Protein AF-A0A517ZEY1-F1 (afdb_monomer)

Sequence (93 aa):
MDLPDLSTITGSDLTDEQIRGILAQIDLDITNLVRDGKLSALKYGLAGSPGQHSDRAANLHALLAARDHYQKLLSSRPAWETSQAEMDRGRAS

Secondary structure (DSSP, 8-state):
-PPPPGGG--PPPPPHHHHHHHHHHHHHHHHHHHHHHHHHHHHT-S---HHHHHHHHHHHHHHHHHHHHHHHHHHTS----SSSSSSTTSS--

Organism: NCBI:txid2528026

Radius of gyration: 22.37 Å; Cα contacts (8 Å, |Δi|>4): 22; chains: 1; bounding box: 69×31×52 Å

Mean predicted aligned error: 13.48 Å

Foldseek 3Di:
DDDDDCPPPDDPDDDLVRLVVLLVVLVVVLVVLVVVVVVCCVVCVDDDDPVVVVVSVVVNVVSVVSNVVSVVVSVPDPPPDDDPVPPVVPPDD

pLDDT: mean 74.69, std 18.26, range [43.66, 97.31]

Solvent-accessible surface area (backbone atoms only — not comparable to full-atom values): 5958 Å² total; per-residue (Å²): 131,85,78,82,78,67,92,73,75,74,75,79,79,79,49,74,66,54,50,52,51,51,47,54,51,45,56,50,51,53,50,50,54,53,50,52,49,52,52,46,47,70,76,40,77,68,78,72,62,75,70,61,58,54,54,49,54,53,50,51,52,52,48,53,52,51,43,52,52,51,51,50,56,60,70,68,50,81,87,83,84,80,83,75,85,71,70,78,78,77,78,84,132

Nearest PDB structures (foldseek):
  6v7m-assembly1_B  TM=7.982E-01  e=3.372E+00  Homo sapiens
  7f6j-assembly1_C  TM=4.447E-01  e=4.329E+00  Homo sapiens
  6inr-assembly1_A  TM=3.849E-01  e=5.916E+00  Candidatus Phytoplasma australasiaticum subsp. taiwanense

Structure (mmCIF, N/CA/C/O backbone):
data_AF-A0A517ZEY1-F1
#
_entry.id   AF-A0A517ZEY1-F1
#
loop_
_atom_site.group_PDB
_atom_site.id
_atom_site.type_symbol
_atom_site.label_atom_id
_atom_site.label_alt_id
_atom_site.label_comp_id
_atom_site.label_asym_id
_atom_site.label_entity_id
_atom_site.label_seq_id
_atom_site.pdbx_PDB_ins_code
_atom_site.Cartn_x
_atom_site.Cartn_y
_atom_site.Cartn_z
_atom_site.occupancy
_atom_site.B_iso_or_equiv
_atom_site.auth_seq_id
_atom_site.auth_comp_id
_atom_site.auth_asym_id
_atom_site.auth_atom_id
_atom_site.pdbx_PDB_model_num
ATOM 1 N N . MET A 1 1 ? 19.561 19.253 25.984 1.00 51.59 1 MET A N 1
ATOM 2 C CA . MET A 1 1 ? 18.132 19.124 25.644 1.00 51.59 1 MET A CA 1
ATOM 3 C C . MET A 1 1 ? 17.815 17.646 25.686 1.00 51.59 1 MET A C 1
ATOM 5 O O . MET A 1 1 ? 18.430 16.920 24.915 1.00 51.59 1 MET A O 1
ATOM 9 N N . ASP A 1 2 ? 16.951 17.214 26.601 1.00 63.94 2 ASP A N 1
ATOM 10 C CA . ASP A 1 2 ? 16.409 15.851 26.586 1.00 63.94 2 ASP A CA 1
ATOM 11 C C . ASP A 1 2 ? 15.434 15.708 25.415 1.00 63.94 2 ASP A C 1
ATOM 13 O O . ASP A 1 2 ? 14.606 16.595 25.186 1.00 63.94 2 ASP A O 1
ATOM 17 N N . LEU A 1 3 ? 15.560 14.622 24.647 1.00 62.84 3 LEU A N 1
ATOM 18 C CA . LEU A 1 3 ? 14.557 14.264 23.646 1.00 62.84 3 LEU A CA 1
ATOM 19 C C . LEU A 1 3 ? 13.253 13.886 24.368 1.00 62.84 3 LEU A C 1
ATOM 21 O O . LEU A 1 3 ? 13.316 13.200 25.389 1.00 62.84 3 LEU A O 1
ATOM 25 N N . PRO A 1 4 ? 12.079 14.293 23.854 1.00 62.78 4 PRO A N 1
ATOM 26 C CA . PRO A 1 4 ? 10.809 13.890 24.437 1.00 62.78 4 PRO A CA 1
ATOM 27 C C . PRO A 1 4 ? 10.666 12.366 24.383 1.00 62.78 4 PRO A C 1
ATOM 29 O O . PRO A 1 4 ? 10.840 11.748 23.332 1.00 62.78 4 PRO A O 1
ATOM 32 N N . ASP A 1 5 ? 10.358 11.782 25.538 1.00 63.25 5 ASP A N 1
ATOM 33 C CA . ASP A 1 5 ? 10.085 10.360 25.690 1.00 63.25 5 ASP A CA 1
ATOM 34 C C . ASP A 1 5 ? 8.818 9.979 24.905 1.00 63.25 5 ASP A C 1
ATOM 36 O O . ASP A 1 5 ? 7.718 10.468 25.172 1.00 63.25 5 ASP A O 1
ATOM 40 N N . LEU A 1 6 ? 8.989 9.110 23.906 1.00 66.94 6 LEU A N 1
ATOM 41 C CA . LEU A 1 6 ? 7.920 8.627 23.028 1.00 66.94 6 LEU A CA 1
ATOM 42 C C . LEU A 1 6 ? 7.126 7.471 23.659 1.00 66.94 6 LEU A C 1
ATOM 44 O O . LEU A 1 6 ? 6.201 6.965 23.025 1.00 66.94 6 LEU A O 1
ATOM 48 N N . SER A 1 7 ? 7.439 7.073 24.902 1.00 63.31 7 SER A N 1
ATOM 49 C CA . SER A 1 7 ? 6.737 6.016 25.650 1.00 63.31 7 SER A CA 1
ATOM 50 C C . SER A 1 7 ? 5.237 6.277 25.854 1.00 63.31 7 SER A C 1
ATOM 52 O O . SER A 1 7 ? 4.492 5.365 26.209 1.00 63.31 7 SER A O 1
ATOM 54 N N . THR A 1 8 ? 4.782 7.508 25.604 1.00 54.31 8 THR A N 1
ATOM 55 C CA . THR A 1 8 ? 3.392 7.949 25.783 1.00 54.31 8 THR A CA 1
ATOM 56 C C . THR A 1 8 ? 2.633 8.182 24.476 1.00 54.31 8 THR A C 1
ATOM 58 O O . THR A 1 8 ? 1.433 8.463 24.519 1.00 54.31 8 THR A O 1
ATOM 61 N N . ILE A 1 9 ? 3.271 8.030 23.306 1.00 51.28 9 ILE A N 1
ATOM 62 C CA . ILE A 1 9 ? 2.564 8.119 22.022 1.00 51.28 9 ILE A CA 1
ATOM 63 C C . ILE A 1 9 ? 1.819 6.806 21.791 1.00 51.28 9 ILE A C 1
ATOM 65 O O . ILE A 1 9 ? 2.303 5.880 21.147 1.00 51.28 9 ILE A O 1
ATOM 69 N N . THR A 1 10 ? 0.613 6.735 22.340 1.00 55.97 10 THR A N 1
ATOM 70 C CA . THR A 1 10 ? -0.373 5.722 21.975 1.00 55.97 10 THR A CA 1
ATOM 71 C C . THR A 1 10 ? -1.286 6.342 20.924 1.00 55.97 10 THR A C 1
ATOM 73 O O . THR A 1 10 ? -2.091 7.227 21.204 1.00 55.97 10 THR A O 1
ATOM 76 N N . GLY A 1 11 ? -1.095 5.949 19.665 1.00 63.28 11 GLY A N 1
ATOM 77 C CA . GLY A 1 11 ? -2.113 6.174 18.644 1.00 63.28 11 GLY A CA 1
ATOM 78 C C . GLY A 1 11 ? -3.291 5.242 18.909 1.00 63.28 11 GLY A C 1
ATOM 79 O O . GLY A 1 11 ? -3.090 4.125 19.383 1.00 63.28 11 GLY A O 1
ATOM 80 N N . SER A 1 12 ? -4.512 5.685 18.618 1.00 74.12 12 SER A N 1
ATOM 81 C CA . SER A 1 12 ? -5.660 4.778 18.604 1.00 74.12 12 SER A CA 1
ATOM 82 C C . SER A 1 12 ? -5.423 3.668 17.583 1.00 74.12 12 SER A C 1
ATOM 84 O O . SER A 1 12 ? -4.921 3.938 16.487 1.00 74.12 12 SER A O 1
ATOM 86 N N . ASP A 1 13 ? -5.817 2.441 17.920 1.00 83.12 13 ASP A N 1
ATOM 87 C CA . ASP A 1 13 ? -5.818 1.347 16.954 1.00 83.12 13 ASP A CA 1
ATOM 88 C C . ASP A 1 13 ? -6.641 1.735 15.719 1.00 83.12 13 ASP A C 1
ATOM 90 O O . ASP A 1 13 ? -7.690 2.381 15.817 1.00 83.12 13 ASP A O 1
ATOM 94 N N . LEU A 1 14 ? -6.171 1.322 14.541 1.00 85.81 14 LEU A N 1
ATOM 95 C CA . LEU A 1 14 ? -6.894 1.552 13.293 1.00 85.81 14 LEU A CA 1
ATOM 96 C C . LEU A 1 14 ? -8.266 0.876 13.349 1.00 85.81 14 LEU A C 1
ATOM 98 O O . LEU A 1 14 ? -8.380 -0.263 13.799 1.00 85.81 14 LEU A O 1
ATOM 102 N N . THR A 1 15 ? -9.307 1.520 12.838 1.00 91.12 15 THR A N 1
ATOM 103 C CA . THR A 1 15 ? -10.614 0.876 12.647 1.00 91.12 15 THR A CA 1
ATOM 104 C C . THR A 1 15 ? -10.583 -0.078 11.450 1.00 91.12 15 THR A C 1
ATOM 106 O O . THR A 1 15 ? -9.711 0.019 10.584 1.00 91.12 15 THR A O 1
ATOM 109 N N . ASP A 1 16 ? -11.544 -1.001 11.366 1.00 91.69 16 ASP A N 1
ATOM 110 C CA . ASP A 1 16 ? -11.671 -1.910 10.214 1.00 91.69 16 ASP A CA 1
ATOM 111 C C . ASP A 1 16 ? -11.792 -1.135 8.901 1.00 91.69 16 ASP A C 1
ATOM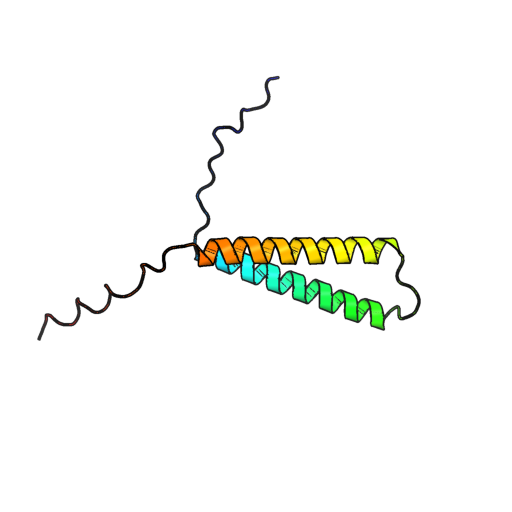 113 O O . ASP A 1 16 ? -11.174 -1.493 7.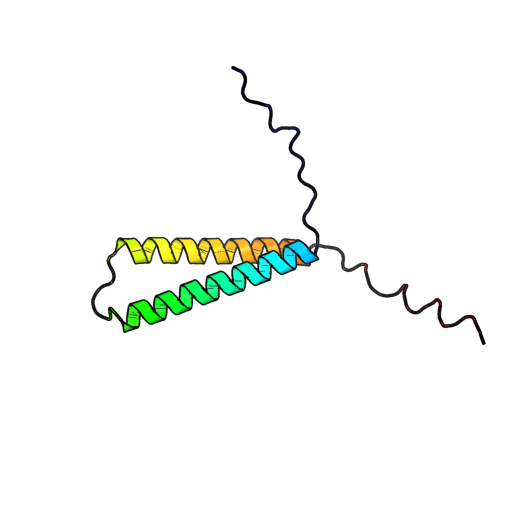899 1.00 91.69 16 ASP A O 1
ATOM 117 N N . GLU A 1 17 ? -12.546 -0.037 8.925 1.00 91.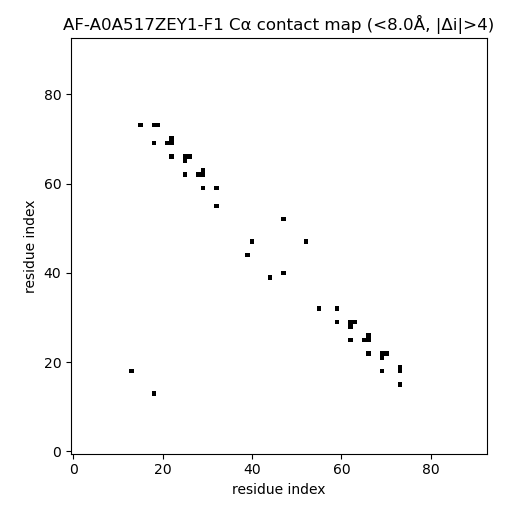75 17 GLU A N 1
ATOM 118 C CA . GLU A 1 17 ? -12.751 0.826 7.766 1.00 91.75 17 GLU A CA 1
ATOM 119 C C . GLU A 1 17 ? -11.449 1.508 7.330 1.00 91.75 17 GLU A C 1
ATOM 121 O O . GLU A 1 17 ? -11.130 1.554 6.142 1.00 91.75 17 GLU A O 1
ATOM 126 N N . GLN A 1 18 ? -10.637 1.963 8.289 1.00 92.31 18 GLN A N 1
ATOM 127 C CA . GLN A 1 18 ? -9.318 2.523 8.000 1.00 92.31 18 GLN A CA 1
ATOM 128 C C . GLN A 1 18 ? -8.377 1.470 7.409 1.00 92.31 18 GLN A C 1
ATOM 130 O O . GLN A 1 18 ? -7.673 1.761 6.444 1.00 92.31 18 GLN A O 1
ATOM 135 N N . ILE A 1 19 ? -8.391 0.236 7.925 1.00 93.19 19 ILE A N 1
ATOM 136 C CA . ILE A 1 19 ? -7.570 -0.853 7.377 1.00 93.19 19 ILE A CA 1
ATOM 137 C C . ILE A 1 19 ? -8.006 -1.211 5.953 1.00 93.19 19 ILE A C 1
ATOM 139 O O . ILE A 1 19 ? -7.154 -1.378 5.081 1.00 93.19 19 ILE A O 1
ATOM 143 N N . ARG A 1 20 ? -9.315 -1.281 5.680 1.00 94.81 20 ARG A N 1
ATOM 144 C CA . ARG A 1 20 ? -9.837 -1.492 4.318 1.00 94.81 20 ARG A CA 1
ATOM 145 C C . ARG A 1 20 ? -9.418 -0.368 3.373 1.00 94.81 20 ARG A C 1
ATOM 147 O O . ARG A 1 20 ? -9.007 -0.651 2.250 1.00 94.81 20 ARG A O 1
ATOM 154 N N . GLY A 1 21 ? -9.462 0.884 3.832 1.00 94.94 21 GLY A N 1
ATOM 155 C CA . GLY A 1 21 ? -8.979 2.037 3.070 1.00 94.94 21 GLY A CA 1
ATOM 156 C C . GLY A 1 21 ? -7.487 1.943 2.740 1.00 94.94 21 GLY A C 1
ATOM 157 O O . GLY A 1 21 ? -7.093 2.155 1.595 1.00 94.94 21 GLY A O 1
ATOM 158 N N . ILE A 1 22 ? -6.663 1.547 3.714 1.00 94.94 22 ILE A N 1
ATOM 159 C CA . ILE A 1 22 ? -5.225 1.315 3.512 1.00 94.94 22 ILE A CA 1
ATOM 1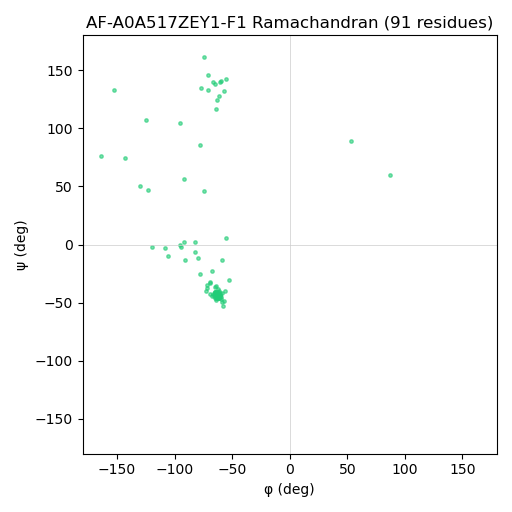60 C C . ILE A 1 22 ? -4.989 0.203 2.483 1.00 94.94 22 ILE A C 1
ATOM 162 O O . ILE A 1 22 ? -4.184 0.378 1.571 1.00 94.94 22 ILE A O 1
ATOM 166 N N . LEU A 1 23 ? -5.708 -0.919 2.582 1.00 96.56 23 LEU A N 1
ATOM 167 C CA . LEU A 1 23 ? -5.602 -2.018 1.617 1.00 96.56 23 LEU A CA 1
ATOM 168 C C . LEU A 1 23 ? -5.955 -1.567 0.194 1.00 96.56 23 LEU A C 1
ATOM 170 O O . LEU A 1 23 ? -5.207 -1.859 -0.737 1.00 96.56 23 LEU A O 1
ATOM 174 N N . ALA A 1 24 ? -7.040 -0.805 0.032 1.00 96.12 24 ALA A N 1
ATOM 175 C CA . ALA A 1 24 ? -7.441 -0.269 -1.267 1.00 96.12 24 ALA A CA 1
ATOM 176 C C . ALA A 1 24 ? -6.378 0.671 -1.862 1.00 96.12 24 ALA A C 1
ATOM 178 O O . ALA A 1 24 ? -6.099 0.608 -3.061 1.00 96.12 24 ALA A O 1
ATOM 179 N N . GLN A 1 25 ? -5.753 1.509 -1.030 1.00 95.25 25 GLN A N 1
ATOM 180 C CA . GLN A 1 25 ? -4.673 2.391 -1.470 1.00 95.25 25 GLN A CA 1
ATOM 181 C C . GLN A 1 25 ? -3.434 1.598 -1.907 1.00 95.25 25 GLN A C 1
ATOM 183 O O . GLN A 1 25 ? -2.880 1.869 -2.969 1.00 95.25 25 GLN A O 1
ATOM 188 N N . ILE A 1 26 ? -3.036 0.575 -1.144 1.00 95.31 26 ILE A N 1
ATOM 189 C CA . ILE A 1 26 ? -1.901 -0.288 -1.503 1.00 95.31 26 ILE A CA 1
ATOM 190 C C . ILE A 1 26 ? -2.164 -1.017 -2.829 1.00 95.31 26 ILE A C 1
ATOM 192 O O . ILE A 1 26 ? -1.281 -1.076 -3.687 1.00 95.31 26 ILE A O 1
ATOM 196 N N . ASP A 1 27 ? -3.374 -1.543 -3.031 1.00 97.06 27 ASP A N 1
ATOM 197 C CA . ASP A 1 27 ? -3.752 -2.225 -4.274 1.00 97.06 27 ASP A CA 1
ATOM 198 C C . ASP A 1 27 ? -3.692 -1.274 -5.488 1.00 97.06 27 ASP A C 1
ATOM 200 O O . ASP A 1 27 ? -3.232 -1.655 -6.576 1.00 97.06 27 ASP A O 1
ATOM 204 N N . LEU A 1 28 ? -4.094 -0.012 -5.301 1.00 97.06 28 LEU A N 1
ATOM 205 C CA . LEU A 1 28 ? -3.965 1.030 -6.317 1.00 97.06 28 LEU A CA 1
ATOM 206 C C . LEU A 1 28 ? -2.493 1.342 -6.625 1.00 97.06 28 LEU A C 1
ATOM 208 O O . LEU A 1 28 ? -2.112 1.394 -7.797 1.00 97.06 28 LEU A O 1
ATOM 212 N N . ASP A 1 29 ? -1.657 1.493 -5.602 1.00 93.25 29 ASP A N 1
ATOM 213 C CA . ASP A 1 29 ? -0.238 1.824 -5.759 1.00 93.25 29 ASP A CA 1
ATOM 214 C C . ASP A 1 29 ? 0.535 0.700 -6.461 1.00 93.25 29 ASP A C 1
ATOM 216 O O . ASP A 1 29 ? 1.323 0.962 -7.375 1.00 93.25 29 ASP A O 1
ATOM 220 N N . ILE A 1 30 ? 0.250 -0.565 -6.128 1.00 93.50 30 ILE A N 1
ATOM 221 C CA . ILE A 1 30 ? 0.791 -1.732 -6.842 1.00 93.50 30 ILE A CA 1
ATOM 222 C C . ILE A 1 30 ? 0.377 -1.690 -8.317 1.00 93.50 30 ILE A C 1
ATOM 224 O O . ILE A 1 30 ? 1.209 -1.881 -9.211 1.00 93.50 30 ILE A O 1
ATOM 228 N N . THR A 1 31 ? -0.903 -1.423 -8.590 1.00 94.06 31 THR A N 1
ATOM 229 C CA . THR A 1 31 ? -1.428 -1.351 -9.960 1.00 94.06 31 THR A CA 1
ATOM 230 C C . THR A 1 31 ? -0.731 -0.254 -10.765 1.00 94.06 31 THR A C 1
ATOM 232 O O . THR A 1 31 ? -0.339 -0.489 -11.914 1.00 94.06 31 THR A O 1
ATOM 235 N N . ASN A 1 32 ? -0.524 0.917 -10.160 1.00 91.12 32 ASN A N 1
ATOM 236 C CA . ASN A 1 32 ? 0.182 2.037 -10.774 1.00 91.12 32 ASN A CA 1
ATOM 237 C C . ASN A 1 32 ? 1.647 1.686 -11.052 1.00 91.12 32 ASN A C 1
ATOM 239 O O . ASN A 1 32 ? 2.097 1.820 -12.189 1.00 91.12 32 ASN A O 1
ATOM 243 N N . LEU A 1 33 ? 2.357 1.114 -10.077 1.00 88.81 33 LEU A N 1
ATOM 244 C CA . LEU A 1 33 ? 3.759 0.717 -10.226 1.00 88.81 33 LEU A CA 1
ATOM 245 C C . LEU A 1 33 ? 3.962 -0.289 -11.371 1.00 88.81 33 LEU A C 1
ATOM 247 O O . LEU A 1 33 ? 4.903 -0.179 -12.164 1.00 88.81 33 LEU A O 1
ATOM 251 N N . VAL A 1 34 ? 3.060 -1.268 -11.489 1.00 88.75 34 VAL A N 1
ATOM 252 C CA . VAL A 1 34 ? 3.090 -2.268 -12.565 1.00 88.75 34 VAL A CA 1
ATOM 253 C C . VAL A 1 34 ? 2.746 -1.638 -13.915 1.00 88.75 34 VAL A C 1
ATOM 255 O O . VAL A 1 34 ? 3.399 -1.946 -14.918 1.00 88.75 34 VAL A O 1
ATOM 258 N N . ARG A 1 35 ? 1.738 -0.760 -13.972 1.00 86.69 35 ARG A N 1
ATOM 259 C CA . ARG A 1 35 ? 1.354 -0.053 -15.203 1.00 86.69 35 ARG A CA 1
ATOM 260 C C . ARG A 1 35 ? 2.491 0.833 -15.703 1.00 86.69 35 ARG A C 1
ATOM 262 O O . ARG A 1 35 ? 2.834 0.749 -16.881 1.00 86.69 35 ARG A O 1
ATOM 269 N N . ASP A 1 36 ? 3.116 1.600 -14.822 1.00 82.25 36 ASP A N 1
ATOM 270 C CA . ASP A 1 36 ? 4.244 2.469 -15.155 1.00 82.25 36 ASP A CA 1
ATOM 271 C C . ASP A 1 36 ? 5.461 1.664 -15.593 1.00 82.25 36 ASP A C 1
ATOM 273 O O . ASP A 1 36 ? 6.156 2.043 -16.539 1.00 82.25 36 ASP A O 1
ATOM 277 N N . GLY A 1 37 ? 5.685 0.501 -14.976 1.00 76.31 37 GLY A N 1
ATOM 278 C CA . GLY A 1 37 ? 6.706 -0.440 -15.413 1.00 76.31 37 GLY A CA 1
ATOM 279 C C . GLY A 1 37 ? 6.473 -0.952 -16.833 1.00 76.31 37 GLY A C 1
ATOM 280 O O . GLY A 1 37 ? 7.401 -0.936 -17.642 1.00 76.31 37 GLY A O 1
ATOM 281 N N . LYS A 1 38 ? 5.235 -1.337 -17.165 1.00 75.31 38 LYS A N 1
ATOM 282 C CA . LYS A 1 38 ? 4.852 -1.757 -18.523 1.00 75.31 38 LYS A CA 1
ATOM 283 C C . LYS A 1 38 ? 4.995 -0.616 -19.532 1.00 75.31 38 LYS A C 1
ATOM 285 O O . LYS A 1 38 ? 5.579 -0.817 -20.592 1.00 75.31 38 LYS A O 1
ATOM 290 N N . LEU A 1 39 ? 4.514 0.584 -19.199 1.00 67.44 39 LEU A N 1
ATOM 291 C CA . LEU A 1 39 ? 4.631 1.764 -20.061 1.00 67.44 39 LEU A CA 1
ATOM 292 C C . LEU A 1 39 ? 6.093 2.153 -20.295 1.00 67.44 39 LEU A C 1
ATOM 294 O O . LEU A 1 39 ? 6.465 2.468 -21.421 1.00 67.44 39 LEU A O 1
ATOM 298 N N . SER A 1 40 ? 6.930 2.091 -19.260 1.00 65.69 40 SER A N 1
ATOM 299 C CA . SER A 1 40 ? 8.366 2.360 -19.370 1.00 65.69 40 SER A CA 1
ATOM 300 C C . SER A 1 40 ? 9.077 1.311 -20.220 1.00 65.69 40 SER A C 1
ATOM 302 O O . SER A 1 40 ? 9.878 1.676 -21.069 1.00 65.69 40 SER A O 1
ATOM 304 N N . ALA A 1 41 ? 8.759 0.025 -20.050 1.00 65.56 41 ALA A N 1
ATOM 305 C CA . ALA A 1 41 ? 9.335 -1.049 -20.860 1.00 65.56 41 ALA A CA 1
ATOM 306 C C . ALA A 1 41 ? 8.954 -0.934 -22.347 1.00 65.56 41 ALA A C 1
ATOM 308 O O . ALA A 1 41 ? 9.778 -1.207 -23.212 1.00 65.56 41 ALA A O 1
ATOM 309 N N . LEU A 1 42 ? 7.730 -0.486 -22.648 1.00 63.38 42 LEU A N 1
ATOM 310 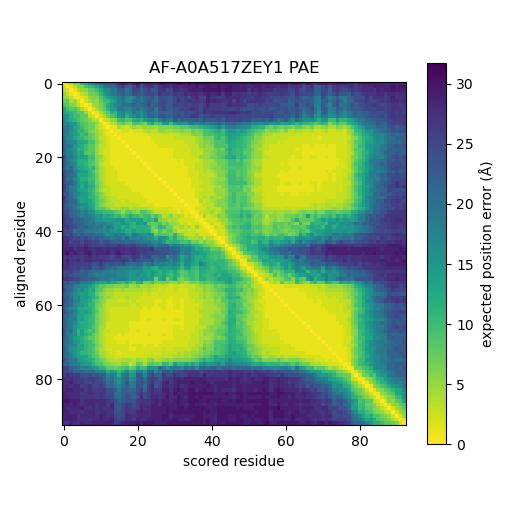C CA . LEU A 1 42 ? 7.292 -0.214 -24.020 1.00 63.38 42 LEU A CA 1
ATOM 311 C C . LEU A 1 42 ? 7.939 1.056 -24.602 1.00 63.38 42 LEU A C 1
ATOM 313 O O . LEU A 1 42 ? 8.318 1.058 -25.769 1.00 63.38 42 LEU A O 1
ATOM 317 N N . LYS A 1 43 ? 8.085 2.128 -23.806 1.00 60.28 43 LYS A N 1
ATOM 318 C CA . LYS A 1 43 ? 8.712 3.398 -24.231 1.00 60.28 43 LYS A CA 1
ATOM 319 C C . LYS A 1 43 ? 10.230 3.297 -24.402 1.00 60.28 43 LYS A C 1
ATOM 321 O O . LYS A 1 43 ? 10.783 3.939 -25.287 1.00 60.28 43 LYS A O 1
ATOM 326 N N . TYR A 1 44 ? 10.887 2.503 -23.563 1.00 55.12 44 TYR A N 1
ATOM 327 C CA . TYR A 1 44 ? 12.339 2.351 -23.494 1.00 55.12 44 TYR A CA 1
ATOM 328 C C . TYR A 1 44 ? 12.750 0.890 -23.687 1.00 55.12 44 TYR A C 1
ATOM 330 O O . TYR A 1 44 ? 13.578 0.383 -22.937 1.00 55.12 44 TYR A O 1
ATOM 338 N N . GLY A 1 45 ? 12.202 0.196 -24.692 1.00 52.53 45 GLY A N 1
ATOM 339 C CA . GLY A 1 45 ? 12.541 -1.200 -25.032 1.00 52.53 45 GLY A CA 1
ATOM 340 C C . GLY A 1 45 ? 14.033 -1.491 -25.295 1.00 52.53 45 GLY A C 1
ATOM 341 O O . GLY A 1 45 ? 14.386 -2.608 -25.659 1.00 52.53 45 GLY A O 1
ATOM 342 N N . LEU A 1 46 ? 14.916 -0.514 -25.083 1.00 47.91 46 LEU A N 1
ATOM 343 C CA . LEU A 1 46 ? 16.357 -0.650 -24.960 1.00 47.91 46 LEU A CA 1
ATOM 344 C C . LEU A 1 46 ? 16.797 -0.021 -23.625 1.00 47.91 46 LEU A C 1
ATOM 346 O O . LEU A 1 46 ? 16.807 1.196 -23.481 1.00 47.91 46 LEU A O 1
ATOM 350 N N . ALA A 1 47 ? 17.161 -0.881 -22.670 1.00 52.59 47 ALA A N 1
ATOM 351 C CA . ALA A 1 47 ? 17.912 -0.577 -21.447 1.00 52.59 47 ALA A CA 1
ATOM 352 C C . ALA A 1 47 ? 17.361 0.559 -20.554 1.00 52.59 47 ALA A C 1
ATOM 354 O O . ALA A 1 47 ? 17.803 1.706 -20.605 1.00 52.59 47 ALA A O 1
ATOM 355 N N . GLY A 1 48 ? 16.469 0.209 -19.622 1.00 56.03 48 GLY A N 1
ATOM 356 C CA . GLY A 1 48 ? 16.267 1.031 -18.428 1.00 56.03 48 GLY A CA 1
ATOM 357 C C . GLY A 1 48 ? 17.536 1.049 -17.566 1.00 56.03 48 GLY A C 1
ATOM 358 O O . GLY A 1 48 ? 18.197 0.025 -17.397 1.00 56.03 48 GLY A O 1
ATOM 359 N N . SER A 1 49 ? 17.894 2.221 -17.034 1.00 56.41 49 SER A N 1
ATOM 360 C CA . SER A 1 49 ? 19.102 2.409 -16.220 1.00 56.41 49 SER A CA 1
ATOM 361 C C . SER A 1 49 ? 19.103 1.457 -15.001 1.00 56.41 49 SER A C 1
ATOM 363 O O . SER A 1 49 ? 18.086 1.405 -14.298 1.00 56.41 49 SER A O 1
ATOM 365 N N . PRO A 1 50 ? 20.201 0.728 -14.700 1.00 56.66 50 PRO A N 1
ATOM 366 C CA . PRO A 1 50 ? 20.231 -0.352 -13.698 1.00 56.66 50 PRO A CA 1
ATOM 367 C C . PRO A 1 50 ? 19.693 0.022 -12.306 1.00 56.66 50 PRO A C 1
ATOM 369 O O . PRO A 1 50 ? 19.106 -0.814 -11.623 1.00 56.66 50 PRO A O 1
ATOM 372 N N . GLY A 1 51 ? 19.830 1.289 -11.895 1.00 57.31 51 GLY A N 1
ATOM 373 C CA . GLY A 1 51 ? 19.358 1.772 -10.593 1.00 57.31 51 GLY A CA 1
ATOM 374 C C . GLY A 1 51 ? 17.832 1.839 -10.441 1.00 57.31 51 GLY A C 1
ATOM 375 O O . GLY A 1 51 ? 17.319 1.573 -9.358 1.00 57.31 51 GLY A O 1
ATOM 376 N N . GLN A 1 52 ? 17.079 2.121 -11.511 1.00 60.59 52 GLN A N 1
ATOM 377 C CA . GLN A 1 52 ? 15.617 2.279 -11.413 1.00 60.59 52 GLN A CA 1
ATOM 378 C C . GLN A 1 52 ? 14.864 0.950 -11.320 1.00 60.59 52 GLN A C 1
ATOM 380 O O . GLN A 1 52 ? 13.763 0.883 -10.773 1.00 60.59 52 GLN A O 1
ATOM 385 N N . HIS A 1 53 ? 15.453 -0.125 -11.842 1.00 60.75 53 HIS A N 1
ATOM 386 C CA . HIS A 1 53 ? 14.868 -1.458 -11.737 1.00 60.75 53 HIS A CA 1
ATOM 387 C C . HIS A 1 53 ? 14.963 -2.006 -10.304 1.00 60.75 53 HIS A C 1
ATOM 389 O O . HIS A 1 53 ? 14.010 -2.627 -9.833 1.00 60.75 53 HIS A O 1
A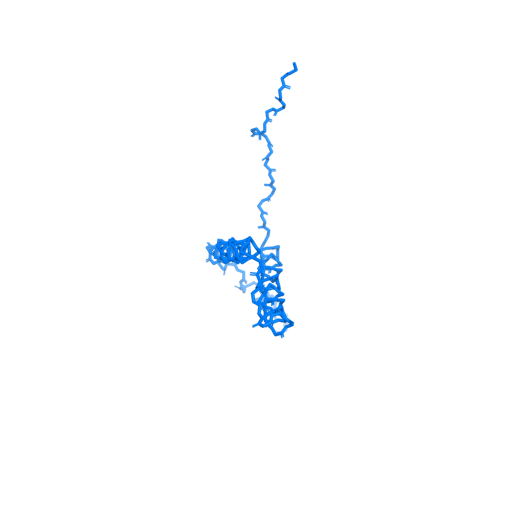TOM 395 N N . SER A 1 54 ? 16.071 -1.729 -9.602 1.00 59.88 54 SER A N 1
ATOM 396 C CA . SER A 1 54 ? 16.280 -2.152 -8.211 1.00 59.88 54 SER A CA 1
ATOM 397 C C . SER A 1 54 ? 15.329 -1.448 -7.239 1.00 59.88 54 SER A C 1
ATOM 399 O O . SER A 1 54 ? 14.733 -2.106 -6.390 1.00 59.88 54 SER A O 1
ATOM 401 N N . ASP A 1 55 ? 15.144 -0.134 -7.389 1.00 78.81 55 ASP A N 1
ATOM 402 C CA . ASP A 1 55 ? 14.234 0.657 -6.546 1.00 78.81 55 ASP A CA 1
ATOM 403 C C . ASP A 1 55 ? 12.772 0.205 -6.725 1.00 78.81 55 ASP A C 1
ATOM 405 O O . ASP A 1 55 ? 12.043 -0.041 -5.767 1.00 78.81 55 ASP A O 1
ATOM 409 N N . ARG A 1 56 ? 12.357 -0.070 -7.969 1.00 80.88 56 ARG A N 1
ATOM 410 C CA . ARG A 1 56 ? 11.006 -0.576 -8.252 1.00 80.88 56 ARG A CA 1
ATOM 411 C C . ARG A 1 56 ? 10.734 -1.943 -7.625 1.00 80.88 56 ARG A C 1
ATOM 413 O O . ARG A 1 56 ? 9.654 -2.148 -7.077 1.00 80.88 56 ARG A O 1
ATOM 420 N N . ALA A 1 57 ? 11.667 -2.886 -7.752 1.00 83.62 57 ALA A N 1
ATOM 421 C CA . ALA A 1 57 ? 11.494 -4.224 -7.190 1.00 83.62 57 ALA A CA 1
ATOM 422 C C . ALA A 1 57 ? 11.399 -4.173 -5.658 1.00 83.62 57 ALA A C 1
ATOM 424 O O . ALA A 1 57 ? 10.531 -4.825 -5.078 1.00 83.62 57 ALA A O 1
ATOM 425 N N . ALA A 1 58 ? 12.233 -3.344 -5.022 1.00 85.50 58 ALA A N 1
ATOM 426 C CA . ALA A 1 58 ? 12.176 -3.098 -3.586 1.00 85.50 58 ALA A CA 1
ATOM 427 C C . ALA A 1 58 ? 10.837 -2.466 -3.165 1.00 85.50 58 ALA A C 1
ATOM 429 O O . ALA A 1 58 ? 10.202 -2.956 -2.231 1.00 85.50 58 ALA A O 1
ATOM 430 N N . ASN A 1 59 ? 10.354 -1.458 -3.897 1.00 86.75 59 ASN A N 1
ATOM 431 C CA . ASN A 1 59 ? 9.073 -0.804 -3.614 1.00 86.75 59 ASN A CA 1
ATOM 432 C C . ASN A 1 59 ? 7.883 -1.753 -3.785 1.00 86.75 59 ASN A C 1
ATOM 434 O O . ASN A 1 59 ? 6.997 -1.789 -2.933 1.00 86.75 59 ASN A O 1
ATOM 438 N N . LEU A 1 60 ? 7.878 -2.582 -4.835 1.00 92.12 60 LEU A N 1
ATOM 439 C CA . LEU A 1 60 ? 6.838 -3.596 -5.015 1.00 92.12 60 LEU A CA 1
ATOM 440 C C . LEU A 1 60 ? 6.838 -4.598 -3.856 1.00 92.12 60 LEU A C 1
ATOM 442 O O . LEU A 1 60 ? 5.778 -4.933 -3.332 1.00 92.12 60 LEU A O 1
ATOM 446 N N . HIS A 1 61 ? 8.017 -5.055 -3.435 1.00 92.69 61 HIS A N 1
ATOM 447 C CA . HIS A 1 61 ? 8.138 -5.972 -2.307 1.00 92.69 61 HIS A CA 1
ATOM 448 C C . HIS A 1 61 ? 7.633 -5.339 -1.001 1.00 92.69 61 HIS A C 1
ATOM 450 O O . HIS A 1 61 ? 6.903 -5.985 -0.251 1.00 92.69 61 HIS A O 1
ATOM 456 N N . ALA A 1 62 ? 7.962 -4.069 -0.748 1.00 92.88 62 ALA A N 1
ATOM 457 C CA . ALA A 1 62 ? 7.477 -3.331 0.417 1.00 92.88 62 ALA A CA 1
ATOM 458 C C . ALA A 1 62 ? 5.944 -3.190 0.417 1.00 92.88 62 ALA A C 1
ATOM 460 O O . ALA A 1 62 ? 5.309 -3.449 1.439 1.00 92.88 62 ALA A O 1
ATOM 461 N N . LEU A 1 63 ? 5.340 -2.858 -0.730 1.00 94.75 63 LEU A N 1
ATOM 462 C CA . LEU A 1 63 ? 3.884 -2.759 -0.870 1.00 94.75 63 LEU A CA 1
ATOM 463 C C . LEU A 1 63 ? 3.191 -4.112 -0.654 1.00 94.75 63 LEU A C 1
ATOM 465 O O . LEU A 1 63 ? 2.193 -4.182 0.059 1.00 94.75 63 LEU A O 1
ATOM 469 N N . LEU A 1 64 ? 3.735 -5.200 -1.208 1.00 96.94 64 LEU A N 1
ATOM 470 C CA . LEU A 1 64 ? 3.194 -6.549 -1.007 1.00 96.94 64 LEU A CA 1
ATOM 471 C C . LEU A 1 64 ? 3.285 -6.993 0.459 1.00 96.94 64 LEU A C 1
ATOM 473 O O . LEU A 1 64 ? 2.329 -7.565 0.983 1.00 96.94 64 LEU A O 1
ATOM 477 N N . ALA A 1 65 ? 4.397 -6.695 1.135 1.00 95.06 65 ALA A N 1
ATOM 478 C CA . ALA A 1 65 ? 4.565 -6.982 2.557 1.00 95.06 65 ALA A CA 1
ATOM 479 C C . ALA A 1 65 ? 3.590 -6.168 3.425 1.00 95.06 65 ALA A C 1
ATOM 481 O O . ALA A 1 65 ? 2.964 -6.716 4.332 1.00 95.06 65 ALA A O 1
ATOM 482 N N . ALA A 1 66 ? 3.407 -4.879 3.119 1.00 94.62 66 ALA A N 1
ATOM 483 C CA . ALA A 1 66 ? 2.431 -4.033 3.801 1.00 94.62 66 ALA A CA 1
ATOM 484 C C . ALA A 1 66 ? 1.002 -4.559 3.604 1.00 94.62 66 ALA A C 1
ATOM 486 O O . ALA A 1 66 ? 0.247 -4.681 4.569 1.00 94.62 66 ALA A O 1
ATOM 487 N N . ARG A 1 67 ? 0.644 -4.941 2.372 1.00 97.31 67 ARG A N 1
ATOM 488 C CA . ARG A 1 67 ? -0.660 -5.534 2.059 1.00 97.31 67 ARG A CA 1
ATOM 489 C C . ARG A 1 67 ? -0.923 -6.787 2.890 1.00 97.31 67 ARG A C 1
ATOM 491 O O . ARG A 1 67 ? -1.991 -6.916 3.480 1.00 97.31 67 ARG A O 1
ATOM 498 N N . ASP A 1 68 ? 0.042 -7.704 2.935 1.00 96.06 68 ASP A N 1
ATOM 499 C CA . ASP A 1 68 ? -0.058 -8.944 3.711 1.00 96.06 68 ASP A CA 1
ATOM 500 C C . ASP A 1 68 ? -0.228 -8.662 5.211 1.00 96.06 68 ASP A C 1
ATOM 502 O O . ASP A 1 68 ? -1.101 -9.243 5.855 1.00 96.06 68 ASP A O 1
ATOM 506 N N . HIS A 1 69 ? 0.536 -7.710 5.752 1.00 94.94 69 HIS A N 1
ATOM 507 C CA . HIS A 1 69 ? 0.415 -7.289 7.145 1.00 94.94 69 HIS A CA 1
ATOM 508 C C . HIS A 1 69 ? -0.997 -6.784 7.478 1.00 94.94 69 HIS A C 1
ATOM 510 O O . HIS A 1 69 ? -1.632 -7.294 8.404 1.00 94.94 69 HIS A O 1
ATOM 516 N N . TYR A 1 70 ? -1.523 -5.831 6.704 1.00 94.19 70 TYR A N 1
ATOM 517 C CA . TYR A 1 70 ? -2.850 -5.263 6.959 1.00 94.19 70 TYR A CA 1
ATOM 518 C C . TYR A 1 70 ? -3.981 -6.255 6.691 1.00 94.19 70 TYR A C 1
ATOM 520 O O . TYR A 1 70 ? -4.976 -6.260 7.415 1.00 94.19 70 TYR A O 1
ATOM 528 N N . GLN A 1 71 ? -3.818 -7.146 5.711 1.00 95.31 71 GLN A N 1
ATOM 529 C CA . GLN A 1 71 ? -4.777 -8.216 5.463 1.00 95.31 71 GLN A CA 1
ATOM 530 C C . GLN A 1 71 ? -4.843 -9.179 6.650 1.00 95.31 71 GLN A C 1
ATOM 532 O O . GLN A 1 71 ? -5.937 -9.542 7.075 1.00 95.31 71 GLN A O 1
ATOM 537 N N . LYS A 1 72 ? -3.692 -9.574 7.209 1.00 94.00 72 LYS A N 1
ATOM 538 C CA . LYS A 1 72 ? -3.632 -10.415 8.412 1.00 94.00 72 LYS A CA 1
ATOM 539 C C . LYS A 1 72 ? -4.246 -9.713 9.614 1.00 94.00 72 LYS A C 1
ATOM 541 O O . LYS A 1 72 ? -5.012 -10.342 10.337 1.00 94.00 72 LYS A O 1
ATOM 546 N N . LEU A 1 73 ? -3.958 -8.423 9.794 1.00 91.94 73 LEU A N 1
ATOM 547 C CA . LEU A 1 73 ? -4.544 -7.627 10.867 1.00 91.94 73 LEU A CA 1
ATOM 548 C C . LEU A 1 73 ? -6.073 -7.613 10.763 1.00 91.94 73 LEU A C 1
ATOM 550 O O . LEU A 1 73 ? -6.737 -7.937 11.741 1.00 91.94 73 LEU A O 1
ATOM 554 N N . LEU A 1 74 ? -6.626 -7.330 9.580 1.00 90.44 74 LEU A N 1
ATOM 555 C CA . LEU A 1 74 ? -8.072 -7.339 9.351 1.00 90.44 74 LEU A CA 1
ATOM 556 C C . LEU A 1 74 ? -8.681 -8.728 9.587 1.00 90.44 74 LEU A C 1
ATOM 558 O O . LEU A 1 74 ? -9.676 -8.850 10.290 1.00 90.44 74 LEU A O 1
ATOM 562 N N . SER A 1 75 ? -8.059 -9.782 9.052 1.00 89.44 75 SER A N 1
ATOM 563 C CA . SER A 1 75 ? -8.538 -11.162 9.207 1.00 89.44 75 SER A CA 1
ATOM 564 C C . SER A 1 75 ? 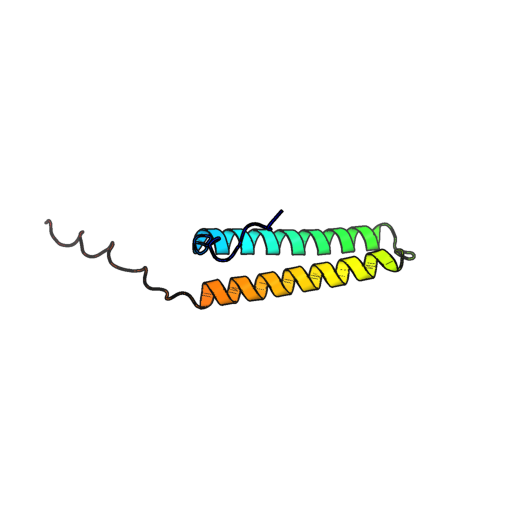-8.435 -11.690 10.641 1.00 89.44 75 SER A C 1
ATOM 566 O O . SER A 1 75 ? -9.130 -12.639 10.990 1.00 89.44 75 SER A O 1
ATOM 568 N N . SER A 1 76 ? -7.556 -11.115 11.467 1.00 89.06 76 SER A N 1
ATOM 569 C CA . SER A 1 76 ? -7.400 -11.495 12.875 1.00 89.06 76 SER A CA 1
ATOM 570 C C . SER A 1 76 ? -8.465 -10.890 13.792 1.00 89.06 76 SER A C 1
ATOM 572 O O . SER A 1 76 ? -8.574 -11.297 14.950 1.00 89.06 76 SER A O 1
ATOM 574 N N . ARG A 1 77 ? -9.252 -9.926 13.296 1.00 84.81 77 ARG A N 1
ATOM 575 C CA . ARG A 1 77 ? -10.294 -9.277 14.090 1.00 84.81 77 ARG A CA 1
ATOM 576 C C . ARG A 1 77 ? -11.518 -10.185 14.205 1.00 84.81 77 ARG A C 1
ATOM 578 O O . ARG A 1 77 ? -11.942 -10.770 13.206 1.00 84.81 77 ARG A O 1
ATOM 585 N N . PRO A 1 78 ? -12.093 -10.336 15.410 1.00 72.31 78 PRO A N 1
ATOM 586 C CA . PRO A 1 78 ? -13.282 -11.152 15.598 1.00 72.31 78 PRO A CA 1
ATOM 587 C C . PRO A 1 78 ? -14.448 -10.562 14.797 1.00 72.31 78 PRO A C 1
ATOM 589 O O . PRO A 1 78 ? -14.816 -9.407 14.983 1.00 72.31 78 PRO A O 1
ATOM 592 N N . ALA A 1 79 ? -15.054 -11.373 13.929 1.00 59.78 79 ALA A N 1
ATOM 593 C CA . ALA A 1 79 ? -16.204 -11.008 13.100 1.00 59.78 79 ALA A CA 1
ATOM 594 C C . ALA A 1 79 ? -17.519 -10.926 13.909 1.00 59.78 79 ALA A C 1
ATOM 596 O O . ALA A 1 79 ? -18.535 -11.491 13.507 1.00 59.78 79 ALA A O 1
ATOM 597 N N . TRP A 1 80 ? -17.515 -10.280 15.078 1.00 49.97 80 TRP A N 1
ATOM 598 C CA . TRP A 1 80 ? -18.700 -10.173 15.937 1.00 49.97 80 TRP A CA 1
ATOM 599 C C . TRP A 1 80 ? -19.504 -8.906 15.647 1.00 49.97 80 TRP A C 1
ATOM 601 O O . TRP A 1 80 ? -19.770 -8.113 16.538 1.00 49.97 80 TRP A O 1
ATOM 611 N N . GLU A 1 81 ? -19.919 -8.712 14.400 1.00 53.75 81 GLU A N 1
ATOM 612 C CA . GLU A 1 81 ? -20.954 -7.729 14.067 1.00 53.75 81 GLU A CA 1
ATOM 613 C C . GLU A 1 81 ? -21.843 -8.275 12.952 1.00 53.75 81 GLU A C 1
ATOM 615 O O . GLU A 1 81 ? -21.766 -7.890 11.789 1.00 53.75 81 GLU A O 1
ATOM 620 N N . THR A 1 82 ? -22.708 -9.223 13.298 1.00 50.62 82 THR A N 1
ATOM 621 C CA . THR A 1 82 ? -23.937 -9.461 12.540 1.00 50.62 82 THR A CA 1
ATOM 622 C C . THR A 1 82 ? -24.984 -10.054 13.474 1.00 50.62 82 THR A C 1
ATOM 624 O O . THR A 1 82 ? -24.702 -10.969 14.242 1.00 50.62 82 THR A O 1
ATOM 627 N N . SER A 1 83 ? -26.189 -9.490 13.386 1.00 46.78 83 SER A N 1
ATOM 628 C CA . SER A 1 83 ? -27.435 -9.909 14.043 1.00 46.78 83 SER A CA 1
ATOM 629 C C . SER A 1 83 ? -27.726 -9.388 15.457 1.00 46.78 83 SER A C 1
ATOM 631 O O . SER A 1 83 ? -28.016 -10.156 16.367 1.00 46.78 83 SER A O 1
ATOM 633 N N . GLN A 1 84 ? -27.810 -8.062 15.621 1.00 46.25 84 GLN A N 1
ATOM 634 C CA . GLN A 1 84 ? -28.814 -7.473 16.535 1.00 46.25 84 GLN A CA 1
ATOM 635 C C . GLN A 1 84 ? -29.811 -6.521 15.850 1.00 46.25 84 GLN A C 1
ATOM 637 O O . GLN A 1 84 ? -30.762 -6.080 16.482 1.00 46.25 84 GLN A O 1
ATOM 642 N N . ALA A 1 85 ? -29.692 -6.264 14.543 1.00 49.31 85 ALA A N 1
ATOM 643 C CA . ALA A 1 85 ? -30.629 -5.380 13.840 1.00 49.31 85 ALA A CA 1
ATOM 644 C C . ALA A 1 85 ? -31.946 -6.060 13.398 1.00 49.31 85 ALA A C 1
ATOM 646 O O . ALA A 1 85 ? -32.845 -5.378 12.911 1.00 49.31 85 ALA A O 1
ATOM 647 N N . GLU A 1 86 ? -32.085 -7.382 13.560 1.00 50.69 86 GLU A N 1
ATOM 648 C CA . GLU A 1 86 ? -33.250 -8.132 13.059 1.00 50.69 86 GLU A CA 1
ATOM 649 C C . GLU A 1 86 ? -34.240 -8.573 14.156 1.00 50.69 86 GLU A C 1
ATOM 651 O O . GLU A 1 86 ? -35.356 -8.978 13.843 1.00 50.69 86 GLU A O 1
ATOM 656 N N . MET A 1 87 ? -33.899 -8.436 15.447 1.00 48.78 87 MET A N 1
ATOM 657 C CA . MET A 1 87 ? -34.761 -8.927 16.538 1.00 48.78 87 MET A CA 1
ATOM 658 C C . MET A 1 87 ? -35.771 -7.895 17.075 1.00 48.78 87 MET A C 1
ATOM 660 O O . MET A 1 87 ? -36.738 -8.284 17.726 1.00 48.78 87 MET A O 1
ATOM 664 N N . ASP A 1 88 ? -35.631 -6.608 16.735 1.00 47.50 88 ASP A N 1
ATOM 665 C CA . ASP A 1 88 ? -36.534 -5.547 17.221 1.00 47.50 88 ASP A CA 1
ATOM 666 C C . ASP A 1 88 ? -37.699 -5.205 16.274 1.00 47.50 88 ASP A C 1
ATOM 668 O O . ASP A 1 88 ? -38.576 -4.418 16.627 1.00 47.50 88 ASP A O 1
ATOM 672 N N . ARG A 1 89 ? -37.792 -5.829 15.090 1.00 49.53 89 ARG A N 1
ATOM 673 C CA . ARG A 1 89 ? -38.974 -5.688 14.206 1.00 49.53 89 ARG A CA 1
ATOM 674 C C . ARG A 1 89 ? -40.023 -6.789 14.358 1.00 49.53 89 ARG A C 1
ATOM 676 O O . ARG A 1 89 ? -41.051 -6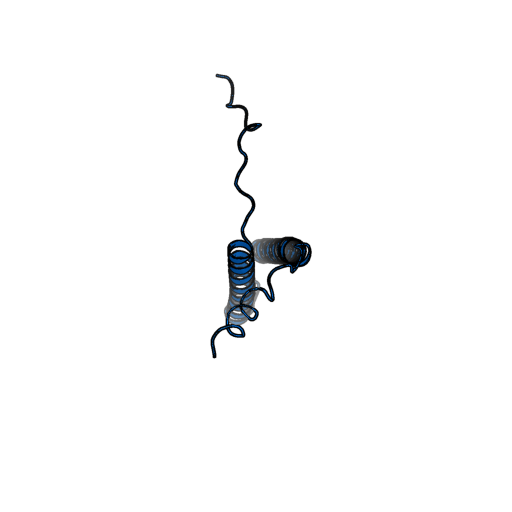.733 13.694 1.00 49.53 89 ARG A O 1
ATOM 683 N N . GLY A 1 90 ? -39.801 -7.762 15.241 1.00 51.19 90 GLY A N 1
ATOM 684 C CA . GLY A 1 90 ? -40.733 -8.871 15.478 1.00 51.19 90 GLY A CA 1
ATOM 685 C C . GLY A 1 90 ? -41.753 -8.646 16.600 1.00 51.19 90 GLY A C 1
ATOM 686 O O . GLY A 1 90 ? -42.510 -9.562 16.907 1.00 51.19 90 GLY A O 1
ATOM 687 N N . ARG A 1 91 ? -41.774 -7.475 17.253 1.00 50.69 91 ARG A N 1
ATOM 688 C CA . ARG 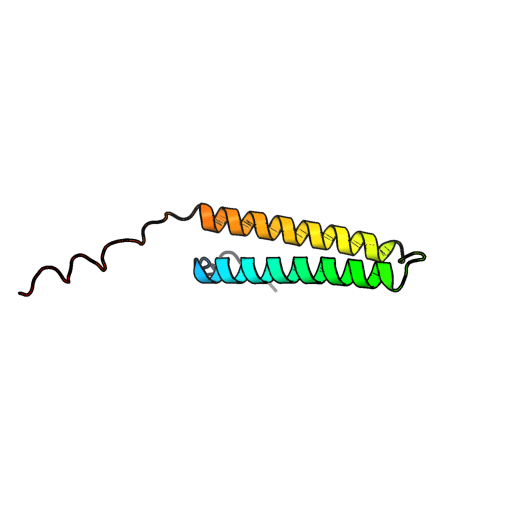A 1 91 ? -42.592 -7.247 18.457 1.00 50.69 91 ARG A CA 1
ATOM 689 C C . ARG A 1 91 ? -43.432 -5.972 18.390 1.00 50.69 91 ARG A C 1
ATOM 691 O O . ARG A 1 91 ? -43.407 -5.172 19.314 1.00 50.69 91 ARG A O 1
ATOM 698 N N . ALA A 1 92 ? -44.176 -5.787 17.304 1.00 49.97 92 ALA A N 1
ATOM 699 C CA . ALA A 1 92 ? -45.299 -4.849 17.263 1.00 49.97 92 ALA A CA 1
ATOM 700 C C . ALA A 1 92 ? -46.199 -5.129 16.049 1.00 49.97 92 ALA A C 1
ATOM 702 O O . ALA A 1 92 ? -46.125 -4.412 15.054 1.00 49.97 92 ALA A O 1
ATOM 703 N N . SER A 1 93 ? -47.019 -6.181 16.108 1.00 43.66 93 SER A N 1
ATOM 704 C CA . SER A 1 93 ? -48.319 -6.300 15.418 1.00 43.66 93 SER A CA 1
ATOM 705 C C . SER A 1 93 ? -49.083 -7.492 15.975 1.00 43.66 93 SER A C 1
ATOM 707 O O . SER A 1 93 ? -48.445 -8.556 16.132 1.00 43.66 93 SER A O 1
#